Protein AF-A0A8B5WPV6-F1 (afdb_monomer_lite)

Secondary structure (DSSP, 8-state):
----------TT--GGGSGGGT-SSS--HHHHHHHHHS---SS---SSSSHHHHHHHHHHSS-HHHHS--STTPPPPTTTTS-TTT-TTTT--GGG-GGGHHHHHHHHHHHHHHHHHTT----------

Sequence (129 aa):
MRPHVLFITCDQLRADTLGCYGNTVCRTPNIDALSASGTRFTECHTAYPVCAPNRAALATGRYPSLNGVAENGIALPNDELYDLTADPECFVNLWDEPSAVDLKRNATDRLLALMAENRDPRHERVGAC

pLDDT: mean 90.05, std 12.26, range [38.22, 98.12]

Foldseek 3Di:
DDDDDDDDDDPPDDPCLDVCSPNPPRDDPVVNVVCVVDPDDPDDDQLDPADPQSVQCVQQVDHCVVQVCPHPPDDGPPVSRDPCVVPVCPVPDCCPPPVCVVVNVVVVVVVVVVCVVVVVDPDDPPDDD

Radius of gyration: 19.74 Å; chains: 1; bounding box: 43×36×38 Å

Structure (mmCIF, N/CA/C/O backbone):
data_AF-A0A8B5WPV6-F1
#
_ent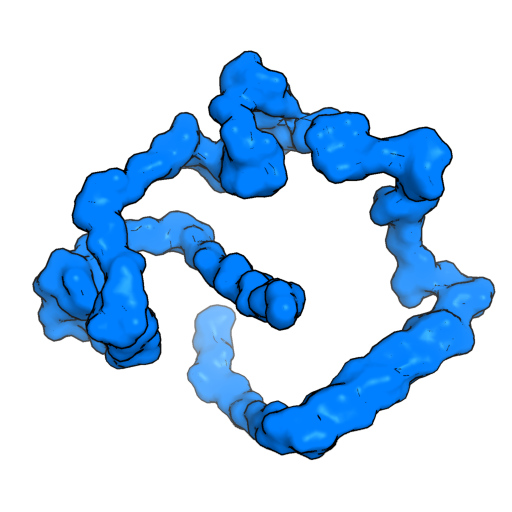ry.id   AF-A0A8B5WPV6-F1
#
loop_
_atom_site.group_PDB
_atom_site.id
_atom_site.type_symbol
_atom_site.label_atom_id
_atom_site.label_alt_id
_atom_site.label_comp_id
_atom_site.label_asym_id
_atom_site.label_entity_id
_atom_site.label_seq_id
_atom_site.pdbx_PDB_ins_code
_atom_site.Cartn_x
_atom_site.Cartn_y
_atom_site.Cartn_z
_atom_site.occupancy
_atom_site.B_iso_or_equiv
_atom_site.auth_seq_id
_atom_site.auth_comp_id
_atom_site.auth_asym_id
_atom_site.auth_atom_id
_atom_site.pdbx_PDB_model_num
ATOM 1 N N . MET A 1 1 ? 21.121 10.124 12.085 1.00 77.50 1 MET A N 1
ATOM 2 C CA . MET A 1 1 ? 20.497 8.782 12.013 1.00 77.50 1 MET A CA 1
ATOM 3 C C . MET A 1 1 ? 19.752 8.662 10.693 1.00 77.50 1 MET A C 1
ATOM 5 O O . MET A 1 1 ? 19.165 9.652 10.280 1.00 77.50 1 MET A O 1
ATOM 9 N N . ARG A 1 2 ? 19.776 7.491 10.046 1.00 90.62 2 ARG A N 1
ATOM 10 C CA . ARG A 1 2 ? 18.954 7.183 8.865 1.00 90.62 2 ARG A CA 1
ATOM 11 C C . ARG A 1 2 ? 17.879 6.177 9.297 1.00 90.62 2 ARG A C 1
ATOM 13 O O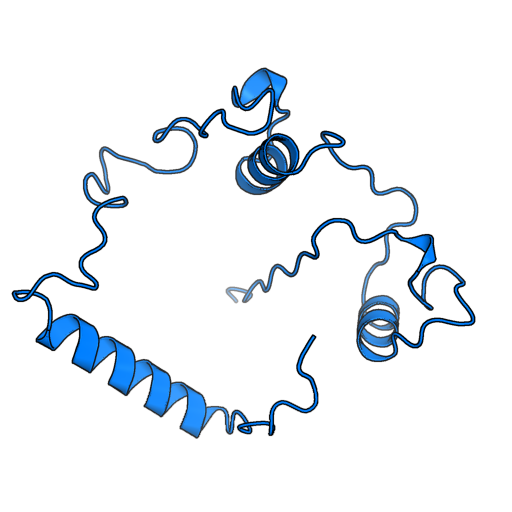 . ARG A 1 2 ? 18.263 5.060 9.635 1.00 90.62 2 ARG A O 1
ATOM 20 N N . PRO A 1 3 ? 16.593 6.560 9.376 1.00 94.81 3 PRO A N 1
ATOM 21 C CA . PRO A 1 3 ? 15.547 5.645 9.817 1.00 94.81 3 PRO A CA 1
ATOM 22 C C . PRO A 1 3 ? 15.331 4.536 8.783 1.00 94.81 3 PRO A C 1
ATOM 24 O O . PRO A 1 3 ? 15.472 4.760 7.580 1.00 94.81 3 PRO A O 1
ATOM 27 N N . HIS A 1 4 ? 14.971 3.348 9.258 1.00 93.69 4 HIS A N 1
ATOM 28 C CA . HIS A 1 4 ? 14.428 2.294 8.407 1.00 93.69 4 HIS A CA 1
ATOM 29 C C . HIS A 1 4 ? 12.919 2.502 8.277 1.00 93.69 4 HIS A C 1
ATOM 31 O O . HIS A 1 4 ? 12.246 2.763 9.273 1.00 93.69 4 HIS A O 1
ATOM 37 N N . VAL A 1 5 ? 12.396 2.399 7.056 1.00 93.69 5 VAL A N 1
ATOM 38 C CA . VAL A 1 5 ? 10.969 2.570 6.766 1.00 93.69 5 VAL A CA 1
ATOM 39 C C . VAL A 1 5 ? 10.403 1.228 6.319 1.00 93.69 5 VAL A C 1
ATOM 41 O O . VAL A 1 5 ? 10.899 0.640 5.362 1.00 93.69 5 VAL A O 1
ATOM 44 N N . LEU A 1 6 ? 9.369 0.753 7.013 1.00 94.62 6 LEU A N 1
ATOM 45 C CA . LEU A 1 6 ? 8.598 -0.429 6.636 1.00 94.62 6 LEU A CA 1
ATOM 46 C C . LEU A 1 6 ? 7.216 0.025 6.159 1.00 94.62 6 LEU A C 1
ATOM 48 O O . LEU A 1 6 ? 6.432 0.551 6.947 1.00 94.62 6 LEU A O 1
ATOM 52 N N . PHE A 1 7 ? 6.927 -0.174 4.874 1.00 95.12 7 PHE A N 1
ATOM 53 C CA . PHE A 1 7 ? 5.633 0.152 4.278 1.00 95.12 7 PHE A CA 1
ATOM 54 C C . PHE A 1 7 ? 4.792 -1.120 4.121 1.00 95.12 7 PHE A C 1
ATOM 56 O O . PHE A 1 7 ? 5.147 -2.014 3.356 1.00 95.12 7 PHE A O 1
ATOM 63 N N . ILE A 1 8 ? 3.688 -1.206 4.868 1.00 96.19 8 ILE A N 1
ATOM 64 C CA . ILE A 1 8 ? 2.762 -2.347 4.861 1.00 96.19 8 ILE A CA 1
ATOM 65 C C . ILE A 1 8 ? 1.460 -1.906 4.194 1.00 96.19 8 ILE A C 1
ATOM 67 O O . ILE A 1 8 ? 0.905 -0.865 4.537 1.00 96.19 8 ILE A O 1
ATOM 71 N N . THR A 1 9 ? 0.952 -2.715 3.266 1.00 95.69 9 THR A N 1
ATOM 72 C CA . THR A 1 9 ? -0.326 -2.481 2.586 1.00 95.69 9 THR A CA 1
ATOM 73 C C . THR A 1 9 ? -1.118 -3.783 2.470 1.00 95.69 9 THR A C 1
ATOM 75 O O . THR A 1 9 ? -0.537 -4.865 2.384 1.00 95.69 9 THR A O 1
ATOM 78 N N . CYS A 1 10 ? -2.446 -3.679 2.471 1.00 95.88 10 CYS A N 1
ATOM 79 C CA . CYS A 1 10 ? -3.375 -4.791 2.287 1.00 95.88 10 CYS A CA 1
ATOM 80 C C . CYS A 1 10 ? -4.288 -4.483 1.098 1.00 95.88 10 CYS A C 1
ATOM 82 O O . CYS A 1 10 ? -4.765 -3.355 0.968 1.00 95.88 10 CYS A O 1
ATOM 84 N N . ASP A 1 11 ? -4.550 -5.475 0.244 1.00 96.62 11 ASP A N 1
ATOM 85 C CA . ASP A 1 11 ? -5.494 -5.299 -0.861 1.00 96.62 11 ASP A CA 1
ATOM 86 C C . ASP A 1 11 ? -6.940 -5.419 -0.363 1.00 96.62 11 ASP A C 1
ATOM 88 O O . ASP A 1 11 ? -7.250 -6.288 0.451 1.00 96.62 11 ASP A O 1
ATOM 92 N N . GLN A 1 12 ? -7.809 -4.526 -0.839 1.00 95.75 12 GLN A N 1
ATOM 93 C CA . GLN A 1 12 ? -9.246 -4.476 -0.528 1.00 95.75 12 GLN A CA 1
ATOM 94 C C . GLN A 1 12 ? -9.611 -4.472 0.974 1.00 95.75 12 GLN A C 1
ATOM 96 O O . GLN A 1 12 ? -10.719 -4.863 1.349 1.00 95.75 12 GLN A O 1
ATOM 101 N N . LEU A 1 13 ? -8.718 -3.997 1.850 1.00 96.69 13 LEU A N 1
ATOM 102 C CA . LEU A 1 13 ? -9.003 -3.892 3.281 1.00 96.69 13 LEU A CA 1
ATOM 103 C C . LEU A 1 13 ? -9.993 -2.756 3.560 1.00 96.69 13 LEU A C 1
ATOM 105 O O . LEU A 1 13 ? -9.717 -1.587 3.295 1.00 96.69 13 LEU A O 1
ATOM 109 N N . ARG A 1 14 ? -11.130 -3.093 4.167 1.00 96.19 14 ARG A N 1
ATOM 110 C CA . ARG A 1 14 ? -12.070 -2.099 4.691 1.00 96.19 14 ARG A CA 1
ATOM 111 C C . ARG A 1 14 ? -11.659 -1.674 6.098 1.00 96.19 14 ARG A C 1
ATOM 113 O O . ARG A 1 14 ? -11.447 -2.528 6.957 1.00 96.19 14 ARG A O 1
ATOM 120 N N . ALA A 1 15 ? -11.617 -0.369 6.362 1.00 96.31 15 ALA A N 1
ATOM 121 C CA . ALA A 1 15 ? -11.251 0.161 7.679 1.00 96.31 15 ALA A CA 1
ATOM 122 C C . ALA A 1 15 ? -12.150 -0.378 8.808 1.00 96.31 15 ALA A C 1
ATOM 124 O O . ALA A 1 15 ? -11.654 -0.744 9.869 1.00 96.31 15 ALA A O 1
ATOM 125 N N . ASP A 1 16 ? -13.453 -0.521 8.554 1.00 96.44 16 ASP A N 1
ATOM 126 C CA . ASP A 1 16 ? -14.449 -1.001 9.523 1.00 96.44 16 ASP A CA 1
ATOM 127 C C . ASP A 1 16 ? -14.314 -2.485 9.909 1.00 96.44 16 ASP A C 1
ATOM 129 O O . ASP A 1 16 ? -15.067 -2.976 10.748 1.00 96.44 16 ASP A O 1
ATOM 133 N N . THR A 1 17 ? -13.350 -3.208 9.334 1.00 97.25 17 THR A N 1
ATOM 134 C CA . THR A 1 17 ? -13.017 -4.591 9.716 1.00 97.25 17 THR A CA 1
ATOM 135 C C . THR A 1 17 ? -11.947 -4.675 10.805 1.00 97.25 17 THR A C 1
ATOM 137 O O . THR A 1 17 ? -11.692 -5.761 11.318 1.00 97.25 17 THR A O 1
ATOM 140 N N . LEU A 1 18 ? -11.339 -3.550 11.186 1.00 97.94 18 LEU A N 1
ATOM 141 C CA . LEU A 1 18 ? -10.273 -3.490 12.184 1.00 97.94 18 LEU A CA 1
ATOM 142 C C . LEU A 1 18 ? -10.815 -3.106 13.568 1.00 97.94 18 LEU A C 1
ATOM 144 O O . LEU A 1 18 ? -11.653 -2.208 13.698 1.00 97.94 18 LEU A O 1
ATOM 148 N N . GLY A 1 19 ? -10.283 -3.738 14.616 1.00 97.75 19 GLY A N 1
ATOM 149 C CA . GLY A 1 19 ? -10.635 -3.459 16.010 1.00 97.75 19 GLY A CA 1
ATOM 150 C C . GLY A 1 19 ? -10.384 -2.003 16.404 1.00 97.75 19 GLY A C 1
ATOM 151 O O . GLY A 1 19 ? -11.252 -1.351 16.986 1.00 97.75 19 GLY A O 1
ATOM 152 N N . CYS A 1 20 ? -9.254 -1.430 15.984 1.00 97.25 20 CYS A N 1
ATOM 153 C CA . CYS A 1 20 ? -8.920 -0.021 16.213 1.00 97.25 20 CYS A CA 1
ATOM 154 C C . CYS A 1 20 ? -9.853 0.984 15.512 1.00 97.25 20 CYS A C 1
ATOM 156 O O . CYS A 1 20 ? -9.819 2.171 15.839 1.00 97.25 20 CYS A O 1
ATOM 158 N N . TYR A 1 21 ? -10.712 0.530 14.593 1.00 97.81 21 TYR A N 1
ATOM 159 C CA . TYR A 1 21 ? -11.788 1.315 13.977 1.00 97.81 21 TYR A CA 1
ATOM 160 C C . TYR A 1 21 ? -13.188 0.938 14.500 1.00 97.81 21 TYR A C 1
ATOM 162 O O . TYR A 1 21 ? -14.186 1.416 13.969 1.00 97.81 21 TYR A O 1
ATOM 170 N N . GLY A 1 22 ? -13.272 0.147 15.576 1.00 96.50 22 GLY A N 1
ATOM 171 C CA . GLY A 1 22 ? -14.515 -0.161 16.290 1.00 96.50 22 GLY A CA 1
ATOM 172 C C . GLY A 1 22 ? -15.126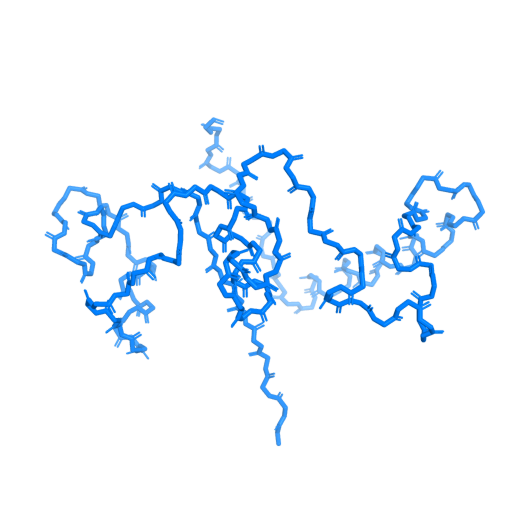 -1.528 15.977 1.00 96.50 22 GLY A C 1
ATOM 173 O O . GLY A 1 22 ? -16.213 -1.824 16.474 1.00 96.50 22 GLY A O 1
ATOM 174 N N . ASN A 1 23 ? -14.464 -2.376 15.184 1.00 97.62 23 ASN A N 1
ATOM 175 C CA . ASN A 1 23 ? -14.959 -3.726 14.926 1.00 97.62 23 ASN A CA 1
ATOM 176 C C . ASN A 1 23 ? -14.853 -4.607 16.186 1.00 97.62 23 ASN A C 1
ATOM 178 O O . ASN A 1 23 ? -13.804 -4.670 16.821 1.00 97.62 23 ASN A O 1
ATOM 182 N N . THR A 1 24 ? -15.927 -5.315 16.541 1.00 96.25 24 THR A N 1
ATOM 183 C CA . THR A 1 24 ? -15.971 -6.204 17.719 1.00 96.25 24 THR A CA 1
ATOM 184 C C . THR A 1 24 ? -15.920 -7.694 17.375 1.00 96.25 24 THR A C 1
ATOM 186 O O . THR A 1 24 ? -15.854 -8.529 18.275 1.00 96.25 24 THR A O 1
ATOM 189 N N . VAL A 1 25 ? -15.953 -8.042 16.085 1.00 96.69 25 VAL A N 1
ATOM 190 C CA . VAL A 1 25 ? -16.006 -9.423 15.581 1.00 96.69 25 VAL A CA 1
ATOM 191 C C . VAL A 1 25 ? -14.626 -9.880 15.109 1.00 96.69 25 VAL A C 1
ATOM 193 O O . VAL A 1 25 ? -14.121 -10.915 15.546 1.00 96.69 25 VAL A O 1
ATOM 196 N N . CYS A 1 26 ? -13.994 -9.105 14.230 1.00 95.50 26 CYS A N 1
ATOM 197 C CA . CYS A 1 26 ? -12.654 -9.363 13.724 1.00 95.50 26 CYS A CA 1
ATOM 198 C C . CYS A 1 26 ? -11.612 -9.022 14.790 1.00 95.50 26 CYS A C 1
ATOM 200 O O . CYS A 1 26 ? -11.556 -7.907 15.303 1.00 95.50 26 CYS A O 1
ATOM 202 N N . ARG A 1 27 ? -10.748 -9.988 15.108 1.00 96.56 27 ARG A N 1
ATOM 203 C CA . ARG A 1 27 ? -9.679 -9.815 16.096 1.00 96.56 27 ARG A CA 1
ATOM 204 C C . ARG A 1 27 ? -8.387 -9.411 15.393 1.00 96.56 27 ARG A C 1
ATOM 206 O O . ARG A 1 27 ? -7.753 -10.252 14.761 1.00 96.56 27 ARG A O 1
ATOM 213 N N . THR A 1 28 ? -7.968 -8.155 15.548 1.00 97.81 28 THR A N 1
ATOM 214 C CA . THR A 1 28 ? -6.774 -7.592 14.886 1.00 97.81 28 THR A CA 1
ATOM 215 C C . THR A 1 28 ? -5.718 -7.063 15.867 1.00 97.81 28 THR A C 1
ATOM 217 O O . THR A 1 28 ? -5.197 -5.965 15.669 1.00 97.81 28 THR A O 1
ATOM 220 N N . PRO A 1 29 ? -5.318 -7.836 16.900 1.00 97.06 29 PRO A N 1
ATOM 221 C CA . PRO A 1 29 ? -4.546 -7.313 18.031 1.00 97.06 29 PRO A CA 1
ATOM 222 C C . PRO A 1 29 ? -3.202 -6.677 17.640 1.00 97.06 29 PRO A C 1
ATOM 224 O O . PRO A 1 29 ? -2.788 -5.706 18.264 1.00 97.06 29 PRO A O 1
ATOM 227 N N . ASN A 1 30 ? -2.535 -7.174 16.592 1.00 97.94 30 ASN A N 1
ATOM 228 C CA . ASN A 1 30 ? -1.256 -6.618 16.132 1.00 97.94 30 ASN A CA 1
ATOM 229 C C . ASN A 1 30 ? -1.423 -5.257 15.434 1.00 97.94 30 ASN A C 1
ATOM 231 O O . ASN A 1 30 ? -0.609 -4.357 15.632 1.00 97.94 30 ASN A O 1
ATOM 235 N N . ILE A 1 31 ? -2.486 -5.090 14.641 1.00 97.94 31 ILE A N 1
ATOM 236 C CA . ILE A 1 31 ? -2.801 -3.815 13.976 1.00 97.94 31 ILE A CA 1
ATOM 237 C C . ILE A 1 31 ? -3.298 -2.807 15.016 1.00 97.94 31 ILE A C 1
ATOM 239 O O . ILE A 1 31 ? -2.918 -1.637 14.982 1.00 97.94 31 ILE A O 1
ATOM 243 N N . ASP A 1 32 ? -4.092 -3.270 15.982 1.00 98.06 32 ASP A N 1
ATOM 244 C CA . ASP A 1 32 ? -4.601 -2.440 17.070 1.00 98.06 32 ASP A CA 1
ATOM 245 C C . ASP A 1 32 ? -3.455 -1.927 17.955 1.00 98.06 32 ASP A C 1
ATOM 247 O O . ASP A 1 32 ? -3.409 -0.740 18.279 1.00 98.06 32 ASP A O 1
ATOM 251 N N . ALA A 1 33 ? -2.481 -2.787 18.276 1.00 98.12 33 ALA A N 1
ATOM 252 C CA . ALA A 1 33 ? -1.275 -2.401 19.003 1.00 98.12 33 ALA A CA 1
ATOM 253 C C . ALA A 1 33 ? -0.441 -1.368 18.229 1.00 98.12 33 ALA A C 1
ATOM 255 O O . ALA A 1 33 ? -0.046 -0.356 18.808 1.00 98.12 33 ALA A O 1
ATOM 256 N N . LEU A 1 34 ? -0.239 -1.570 16.918 1.00 97.69 34 LEU A N 1
ATOM 257 C CA . LEU A 1 34 ? 0.467 -0.609 16.064 1.00 97.69 34 LEU A CA 1
ATOM 258 C C . LEU A 1 34 ? -0.236 0.756 16.053 1.00 97.69 34 LEU A C 1
ATOM 260 O O . LEU A 1 34 ? 0.416 1.794 16.170 1.00 97.69 34 LEU A O 1
ATOM 264 N N . SER A 1 35 ? -1.569 0.753 15.964 1.00 97.38 35 SER A N 1
ATOM 265 C CA . SER A 1 35 ? -2.380 1.965 16.050 1.00 97.38 35 SER A CA 1
ATOM 266 C C . SER A 1 35 ? -2.261 2.658 17.409 1.00 97.38 35 SER A C 1
ATOM 268 O O . SER A 1 35 ? -2.307 3.884 17.445 1.00 97.38 35 SER A O 1
ATOM 270 N N . ALA A 1 36 ? -2.166 1.910 18.511 1.00 97.81 36 ALA A N 1
ATOM 271 C CA . ALA A 1 36 ? -2.080 2.463 19.862 1.00 97.81 36 ALA A CA 1
ATOM 272 C C . ALA A 1 36 ? -0.701 3.071 20.166 1.00 97.81 36 ALA A C 1
ATOM 274 O O . ALA A 1 36 ? -0.611 4.055 20.896 1.00 97.81 36 ALA A O 1
ATOM 275 N N . SER A 1 37 ? 0.370 2.510 19.595 1.00 98.06 37 SER A N 1
ATOM 276 C CA . SER A 1 37 ? 1.735 3.038 19.727 1.00 98.06 37 SER A CA 1
ATOM 277 C C . SER A 1 37 ? 2.097 4.111 18.693 1.00 98.06 37 SER A C 1
ATOM 279 O O . SER A 1 37 ? 3.200 4.652 18.736 1.00 98.06 37 SER A O 1
ATOM 281 N N . GLY A 1 38 ? 1.214 4.374 17.729 1.00 96.88 38 GLY A N 1
ATOM 282 C CA . GLY A 1 38 ? 1.473 5.236 16.580 1.00 96.88 38 GLY A CA 1
ATOM 283 C C . GLY A 1 38 ? 0.418 6.322 16.389 1.00 96.88 38 GLY A C 1
ATOM 284 O O . GLY A 1 38 ? -0.277 6.730 17.313 1.00 96.88 38 GLY A O 1
ATOM 285 N N . THR A 1 39 ? 0.311 6.808 15.154 1.00 97.69 39 THR A N 1
ATOM 286 C CA . THR A 1 39 ? -0.744 7.740 14.738 1.00 97.69 39 THR A CA 1
ATOM 287 C C . THR A 1 39 ? -1.721 7.016 13.822 1.00 97.69 39 THR A C 1
ATOM 289 O O . THR A 1 39 ? -1.312 6.428 12.822 1.00 97.69 39 THR A O 1
ATOM 292 N N . ARG A 1 40 ? -3.015 7.075 14.151 1.00 97.19 40 ARG A N 1
ATOM 293 C CA . ARG A 1 40 ? -4.105 6.528 13.333 1.00 97.19 40 ARG A CA 1
ATOM 294 C C . ARG A 1 40 ? -4.869 7.657 12.655 1.00 97.19 40 ARG A C 1
ATOM 296 O O . ARG A 1 40 ? -5.322 8.582 13.323 1.00 97.19 40 ARG A O 1
ATOM 303 N N . PHE A 1 41 ? -5.073 7.535 11.349 1.00 97.88 41 PHE A N 1
ATOM 304 C CA . PHE A 1 41 ? -5.876 8.472 10.567 1.00 97.88 41 PHE A CA 1
ATOM 305 C C . PHE A 1 41 ? -7.318 7.966 10.460 1.00 97.88 41 PHE A C 1
ATOM 307 O O . PHE A 1 41 ? -7.547 6.839 10.026 1.00 97.88 41 PHE A O 1
ATOM 314 N N . THR A 1 42 ? -8.297 8.782 10.849 1.00 96.88 42 THR A N 1
ATOM 315 C CA . THR A 1 42 ? -9.727 8.451 10.695 1.00 96.88 42 THR A CA 1
ATOM 316 C C . THR A 1 42 ? -10.280 8.860 9.334 1.00 96.88 42 THR A C 1
ATOM 318 O O . THR A 1 42 ? -11.259 8.282 8.887 1.00 96.88 42 THR A O 1
ATOM 321 N N . GLU A 1 43 ? -9.609 9.797 8.662 1.00 96.75 43 GLU A N 1
ATOM 322 C CA . GLU A 1 43 ? -9.962 10.320 7.341 1.00 96.75 43 GLU A CA 1
ATOM 323 C C . GLU A 1 43 ? -8.798 10.086 6.370 1.00 96.75 43 GLU A C 1
ATOM 325 O O . GLU A 1 43 ? -7.999 10.980 6.091 1.00 96.75 43 GLU A O 1
ATOM 330 N N . CYS A 1 44 ? -8.657 8.843 5.907 1.00 96.12 44 CYS A N 1
ATOM 331 C CA . CYS A 1 44 ? -7.635 8.430 4.946 1.00 96.12 44 CYS A CA 1
ATOM 332 C C . CYS A 1 44 ? -8.327 7.818 3.727 1.00 96.12 44 CYS A C 1
ATOM 334 O O . CYS A 1 44 ? -8.900 6.731 3.811 1.00 96.12 44 CYS A O 1
ATOM 336 N N . HIS A 1 45 ? -8.303 8.537 2.607 1.00 96.56 45 HIS A N 1
ATOM 337 C CA . HIS A 1 45 ? -9.040 8.173 1.400 1.00 96.56 45 HIS A CA 1
ATOM 338 C C . HIS A 1 45 ? -8.090 7.657 0.323 1.00 96.56 45 HIS A C 1
ATOM 340 O O . HIS A 1 45 ? -6.986 8.172 0.150 1.00 96.56 45 HIS A O 1
ATOM 346 N N . THR A 1 46 ? -8.534 6.638 -0.411 1.00 96.38 46 THR A N 1
ATOM 347 C CA . THR A 1 46 ? -7.816 6.148 -1.591 1.00 96.38 46 THR A CA 1
ATOM 348 C C . THR A 1 46 ? -7.786 7.227 -2.675 1.00 96.38 46 THR A C 1
ATOM 350 O O . THR A 1 46 ? -8.776 7.932 -2.872 1.00 96.38 46 THR A O 1
ATOM 353 N N . ALA A 1 47 ? -6.682 7.338 -3.416 1.00 96.44 47 ALA A N 1
ATOM 354 C CA . ALA A 1 47 ? -6.613 8.259 -4.552 1.00 96.44 47 ALA A CA 1
ATOM 355 C C . ALA A 1 47 ? -7.512 7.792 -5.711 1.00 96.44 47 ALA A C 1
ATOM 357 O O . ALA A 1 47 ? -7.943 8.600 -6.533 1.00 96.44 47 ALA A O 1
ATOM 358 N N . TYR A 1 48 ? -7.780 6.483 -5.780 1.00 96.44 48 TYR A N 1
ATOM 359 C CA . TYR A 1 48 ? -8.626 5.863 -6.796 1.00 96.44 48 TYR A CA 1
ATOM 360 C C . TYR A 1 48 ? -9.225 4.542 -6.279 1.00 96.44 48 TYR A C 1
ATOM 362 O O . TYR A 1 48 ? -8.518 3.772 -5.628 1.00 96.44 48 TYR A O 1
ATOM 370 N N . PRO A 1 49 ? -10.502 4.214 -6.538 1.00 95.44 49 PRO A N 1
ATOM 371 C CA . PRO A 1 49 ? -11.150 3.023 -5.973 1.00 95.44 49 PRO A CA 1
ATOM 372 C C . PRO A 1 49 ? -10.855 1.722 -6.752 1.00 95.44 49 PRO A C 1
ATOM 374 O O . PRO A 1 49 ? -11.705 0.838 -6.822 1.00 95.44 49 PRO A O 1
ATOM 377 N N . VAL A 1 50 ? -9.669 1.595 -7.363 1.00 95.81 50 VAL A N 1
ATOM 378 C CA . VAL A 1 50 ? -9.246 0.434 -8.175 1.00 95.81 50 VAL A CA 1
ATOM 379 C C . VAL A 1 50 ? -7.759 0.146 -7.941 1.00 95.81 50 VAL A C 1
ATOM 381 O O . VAL A 1 50 ? -6.971 1.056 -7.679 1.00 95.81 50 VAL A O 1
ATOM 384 N N . CYS A 1 51 ? -7.381 -1.130 -8.032 1.00 96.19 51 CYS A N 1
ATOM 385 C CA . CYS A 1 51 ? -6.092 -1.673 -7.606 1.00 96.19 51 CYS A CA 1
ATOM 386 C C . CYS A 1 51 ? -4.876 -1.018 -8.286 1.00 96.19 51 CYS A C 1
ATOM 388 O O . CYS A 1 51 ? -4.072 -0.395 -7.592 1.00 96.19 51 CYS A O 1
ATOM 390 N N . ALA A 1 52 ? -4.708 -1.149 -9.608 1.00 96.25 52 ALA A N 1
ATOM 391 C CA . ALA A 1 52 ? -3.514 -0.643 -10.297 1.00 96.25 52 ALA A CA 1
ATOM 392 C C . ALA A 1 52 ? -3.387 0.894 -10.240 1.00 96.25 52 ALA A C 1
ATOM 394 O O . ALA A 1 52 ? -2.318 1.362 -9.839 1.00 96.25 52 ALA A O 1
ATOM 395 N N . PRO A 1 53 ? -4.448 1.689 -10.499 1.00 96.69 53 PRO A N 1
ATOM 396 C CA . PRO A 1 53 ? -4.380 3.149 -10.381 1.00 96.69 53 PRO A CA 1
ATOM 397 C C . PRO A 1 53 ? -3.998 3.630 -8.979 1.00 96.69 53 PRO A C 1
ATOM 399 O O . PRO A 1 53 ? -3.173 4.531 -8.827 1.00 96.69 53 PRO A O 1
ATOM 402 N N . ASN A 1 54 ? -4.551 3.014 -7.927 1.00 97.12 54 ASN A N 1
ATOM 403 C CA . ASN A 1 54 ? -4.217 3.411 -6.562 1.00 97.12 54 ASN A CA 1
ATOM 404 C C . ASN A 1 54 ? -2.789 3.015 -6.172 1.00 97.12 54 ASN A C 1
ATOM 406 O O . ASN A 1 54 ? -2.092 3.787 -5.520 1.00 97.12 54 ASN A O 1
ATOM 410 N N . ARG A 1 55 ? -2.322 1.830 -6.586 1.00 96.44 55 ARG A N 1
ATOM 411 C CA . ARG A 1 55 ? -0.933 1.401 -6.349 1.00 96.44 55 ARG A CA 1
ATOM 412 C C . ARG A 1 55 ? 0.063 2.317 -7.060 1.00 96.44 55 ARG A C 1
ATOM 414 O O . ARG A 1 55 ? 1.064 2.689 -6.455 1.00 96.44 55 ARG A O 1
ATOM 421 N N . ALA A 1 56 ? -0.243 2.735 -8.288 1.00 96.25 56 ALA A N 1
ATOM 422 C CA . ALA A 1 56 ? 0.533 3.741 -9.005 1.00 96.25 56 ALA A CA 1
ATOM 423 C C . ALA A 1 56 ? 0.568 5.074 -8.244 1.00 96.25 56 ALA A C 1
ATOM 425 O O . ALA A 1 56 ? 1.637 5.661 -8.075 1.00 96.25 56 ALA A O 1
ATOM 426 N N . ALA A 1 57 ? -0.572 5.526 -7.715 1.00 96.44 57 ALA A N 1
ATOM 427 C CA . ALA A 1 57 ? -0.629 6.750 -6.921 1.00 96.44 57 ALA A CA 1
ATOM 428 C C . ALA A 1 57 ? 0.182 6.663 -5.618 1.00 96.44 57 ALA A C 1
ATOM 430 O O . ALA A 1 57 ? 0.893 7.606 -5.278 1.00 96.44 57 ALA A O 1
ATOM 431 N N . LEU A 1 58 ? 0.141 5.521 -4.924 1.00 95.88 58 LEU A N 1
ATOM 432 C CA . LEU A 1 58 ? 0.954 5.273 -3.729 1.00 95.88 58 LEU A CA 1
ATOM 433 C C . LEU A 1 58 ? 2.458 5.283 -4.033 1.00 95.88 58 LEU A C 1
ATOM 435 O O . LEU A 1 58 ? 3.225 5.829 -3.247 1.00 95.88 58 LEU A O 1
ATOM 439 N N . ALA A 1 59 ? 2.878 4.690 -5.153 1.00 94.50 59 ALA A N 1
ATOM 440 C CA . ALA A 1 59 ? 4.291 4.607 -5.522 1.00 94.50 59 ALA A CA 1
ATOM 441 C C . ALA A 1 59 ? 4.865 5.957 -5.982 1.00 94.50 59 ALA A C 1
ATOM 443 O O . ALA A 1 59 ? 5.999 6.290 -5.654 1.00 94.50 59 ALA A O 1
ATOM 444 N N . THR A 1 60 ? 4.077 6.733 -6.729 1.00 95.19 60 THR A N 1
ATOM 445 C CA . THR A 1 60 ? 4.516 7.991 -7.365 1.00 95.19 60 THR A CA 1
ATOM 446 C C . THR A 1 60 ? 4.227 9.237 -6.528 1.00 95.19 60 THR A C 1
ATOM 448 O O . THR A 1 60 ? 4.790 10.299 -6.780 1.00 95.19 60 THR A O 1
ATOM 451 N N . GLY A 1 61 ? 3.308 9.150 -5.561 1.00 95.06 61 GLY A N 1
ATOM 452 C CA . GLY A 1 61 ? 2.776 10.316 -4.852 1.00 95.06 61 GLY A CA 1
ATOM 453 C C . GLY A 1 61 ? 1.918 11.237 -5.732 1.00 95.06 61 GLY A C 1
ATOM 454 O O . GLY A 1 61 ? 1.662 12.380 -5.354 1.00 95.06 61 GLY A O 1
ATOM 455 N N . ARG A 1 62 ? 1.485 10.772 -6.911 1.00 95.25 62 ARG A N 1
ATOM 456 C CA . ARG A 1 62 ? 0.737 11.550 -7.911 1.00 95.25 62 ARG A CA 1
ATOM 457 C C . ARG A 1 62 ? -0.614 10.903 -8.186 1.00 95.25 62 ARG A C 1
ATOM 459 O O . ARG A 1 62 ? -0.740 9.684 -8.191 1.00 95.25 62 ARG A O 1
ATOM 466 N N . TYR A 1 63 ? -1.638 11.713 -8.449 1.00 96.38 63 TYR A N 1
ATOM 467 C CA . TYR A 1 63 ? -2.943 11.181 -8.847 1.00 96.38 63 TYR A CA 1
ATOM 468 C C . TYR A 1 63 ? -2.850 10.398 -10.167 1.00 96.38 63 TYR A C 1
ATOM 470 O O . TYR A 1 63 ? -2.022 10.742 -11.014 1.00 96.38 63 TYR A O 1
ATOM 478 N N . PRO A 1 64 ? -3.743 9.419 -10.405 1.00 94.88 64 PRO A N 1
ATOM 479 C CA . PRO A 1 64 ? -3.812 8.694 -11.676 1.00 94.88 64 PRO A CA 1
ATOM 480 C C . PRO A 1 64 ? -3.897 9.582 -12.922 1.00 94.88 64 PRO A C 1
ATOM 482 O O . PRO A 1 64 ? -3.332 9.263 -13.963 1.00 94.88 64 PRO A O 1
ATOM 485 N N . SER A 1 65 ? -4.541 10.747 -12.803 1.00 94.31 65 SER A N 1
ATOM 486 C CA . SER A 1 65 ? -4.615 11.754 -13.869 1.00 94.31 65 SER A CA 1
ATOM 487 C C . SER A 1 65 ? -3.260 12.358 -14.257 1.00 94.31 65 SER A C 1
ATOM 489 O O . SER A 1 65 ? -3.149 12.948 -15.327 1.00 94.31 65 SER A O 1
ATOM 491 N N . LEU A 1 66 ? -2.246 12.235 -13.397 1.00 94.69 66 LEU A N 1
ATOM 492 C CA . LEU A 1 66 ? -0.903 12.783 -13.584 1.00 94.69 66 LEU A CA 1
ATOM 493 C C . LEU A 1 66 ? 0.171 11.719 -13.831 1.00 94.69 66 LEU A C 1
ATOM 495 O O . LEU A 1 66 ? 1.230 12.087 -14.334 1.00 94.69 66 LEU A O 1
ATOM 499 N N . ASN A 1 67 ? -0.068 10.461 -13.443 1.00 93.88 67 ASN A N 1
ATOM 500 C CA . ASN A 1 67 ? 0.863 9.341 -13.653 1.00 93.88 67 ASN A CA 1
ATOM 501 C C . ASN A 1 67 ? 0.438 8.394 -14.798 1.00 93.88 67 ASN A C 1
ATOM 503 O O . ASN A 1 67 ? 1.186 7.494 -15.166 1.00 93.88 67 ASN A O 1
ATOM 507 N N . GLY A 1 68 ? -0.759 8.585 -15.367 1.00 93.25 68 GLY A N 1
ATOM 508 C CA . GLY A 1 68 ? -1.225 7.893 -16.573 1.00 93.25 68 GLY A CA 1
ATOM 509 C C . GLY A 1 68 ? -1.910 6.540 -16.351 1.00 93.25 68 GLY A C 1
ATOM 510 O O . GLY A 1 68 ? -2.488 6.004 -17.296 1.00 93.25 68 GLY A O 1
ATOM 511 N N . VAL A 1 69 ? -1.923 5.991 -15.132 1.00 96.44 69 VAL A N 1
ATOM 512 C CA . VAL A 1 69 ? -2.548 4.685 -14.846 1.00 96.44 69 VAL A CA 1
ATOM 513 C C . VAL A 1 69 ? -4.034 4.861 -14.539 1.00 96.44 69 VAL A C 1
ATOM 515 O O . VAL A 1 69 ? -4.442 4.908 -13.382 1.00 96.44 69 VAL A O 1
ATOM 518 N N . ALA A 1 70 ? -4.861 4.985 -15.577 1.00 94.19 70 ALA A N 1
ATOM 519 C CA . ALA A 1 70 ? -6.287 5.293 -15.422 1.00 94.19 70 ALA A CA 1
ATOM 520 C C . ALA A 1 70 ? -7.163 4.094 -15.005 1.00 94.19 70 ALA A C 1
ATOM 522 O O . ALA A 1 70 ? -8.213 4.293 -14.397 1.00 94.19 70 ALA A O 1
ATOM 523 N N . GLU A 1 71 ? -6.747 2.863 -15.307 1.00 95.62 71 GLU A N 1
ATOM 524 C CA . GLU A 1 71 ? -7.491 1.634 -15.005 1.00 95.62 71 GLU A CA 1
ATOM 525 C C . GLU A 1 71 ? -6.557 0.424 -14.842 1.00 95.62 71 GLU A C 1
ATOM 527 O O . GLU A 1 71 ? -5.344 0.507 -15.047 1.00 95.62 71 GLU A O 1
ATOM 532 N N . ASN A 1 72 ? -7.123 -0.722 -14.459 1.00 94.94 72 ASN A N 1
ATOM 533 C CA . ASN A 1 72 ? -6.379 -1.978 -14.429 1.00 94.94 72 ASN A CA 1
ATOM 534 C C . ASN A 1 72 ? -5.988 -2.413 -15.847 1.00 94.94 72 ASN A C 1
ATOM 536 O O . ASN A 1 72 ? -6.811 -2.392 -16.753 1.00 94.94 72 ASN A O 1
ATOM 540 N N . GLY A 1 73 ? -4.747 -2.875 -16.009 1.00 93.50 73 GLY A N 1
ATOM 541 C CA . GLY A 1 73 ? -4.200 -3.298 -17.303 1.00 93.50 73 GLY A CA 1
ATOM 542 C C . GLY A 1 73 ? -3.377 -2.219 -18.008 1.00 93.50 73 GLY A C 1
ATOM 543 O O . GLY A 1 73 ? -2.608 -2.547 -18.907 1.00 93.50 73 GLY A O 1
ATOM 544 N N . ILE A 1 74 ? -3.455 -0.964 -17.558 1.00 93.12 74 ILE A N 1
ATOM 545 C CA . ILE A 1 74 ? -2.524 0.087 -17.974 1.00 93.12 74 ILE A CA 1
ATOM 546 C C . ILE A 1 74 ? -1.281 0.004 -17.087 1.00 93.12 74 ILE A C 1
ATOM 548 O O . ILE A 1 74 ? -1.370 0.092 -15.863 1.00 93.12 74 ILE A O 1
ATOM 552 N N . ALA A 1 75 ? -0.119 -0.198 -17.703 1.00 90.69 75 ALA A N 1
ATOM 553 C CA . ALA A 1 75 ? 1.151 -0.192 -16.991 1.00 90.69 75 ALA A CA 1
ATOM 554 C C . ALA A 1 75 ? 1.561 1.243 -16.632 1.00 90.69 75 ALA A C 1
ATOM 556 O O . ALA A 1 75 ? 1.307 2.180 -17.389 1.00 90.69 75 ALA A O 1
ATOM 557 N N . LEU A 1 76 ? 2.225 1.400 -15.486 1.00 91.88 76 LEU A N 1
ATOM 558 C CA . LEU A 1 76 ? 2.905 2.647 -15.153 1.00 91.88 76 LEU A CA 1
ATOM 559 C C . LEU A 1 76 ? 4.030 2.895 -16.175 1.00 91.88 76 LEU A C 1
ATOM 561 O O . LEU A 1 76 ? 4.746 1.939 -16.486 1.00 91.88 76 LEU A O 1
ATOM 565 N N . PRO A 1 77 ? 4.215 4.126 -16.686 1.00 88.94 77 PRO A N 1
ATOM 566 C CA . PRO A 1 77 ? 5.362 4.448 -17.527 1.00 88.94 77 PRO A CA 1
ATOM 567 C C . PRO A 1 77 ? 6.683 4.121 -16.819 1.00 88.94 77 PRO A C 1
ATOM 569 O O . PRO A 1 77 ? 6.855 4.407 -15.633 1.00 88.94 77 PRO A O 1
ATOM 572 N N . ASN A 1 78 ? 7.613 3.500 -17.545 1.00 84.38 78 ASN A N 1
ATOM 573 C CA . ASN A 1 78 ? 8.868 2.991 -16.981 1.00 84.38 78 ASN A CA 1
ATOM 574 C C . ASN A 1 78 ? 9.774 4.097 -16.411 1.00 84.38 78 ASN A C 1
ATOM 576 O O . ASN A 1 78 ? 10.563 3.840 -15.505 1.00 84.38 78 ASN A O 1
ATOM 580 N N . ASP A 1 79 ? 9.654 5.313 -16.933 1.00 83.88 79 ASP A N 1
ATOM 581 C CA . ASP A 1 79 ? 10.415 6.504 -16.559 1.00 83.88 79 ASP A CA 1
ATOM 582 C C . ASP A 1 79 ? 9.786 7.308 -15.406 1.00 83.88 79 ASP A C 1
ATOM 584 O O . ASP A 1 79 ? 10.394 8.261 -14.925 1.00 83.88 79 ASP A O 1
ATOM 588 N N . GLU A 1 80 ? 8.601 6.925 -14.915 1.00 86.56 80 GLU A N 1
ATOM 589 C CA . GLU A 1 80 ? 7.915 7.654 -13.837 1.00 86.56 80 GLU A CA 1
ATOM 590 C C . GLU A 1 80 ? 8.592 7.456 -12.465 1.00 86.56 80 GLU A C 1
ATOM 592 O O . GLU A 1 80 ? 8.582 8.360 -11.629 1.00 86.56 80 GLU A O 1
ATOM 597 N N . LEU A 1 81 ? 9.172 6.274 -12.209 1.00 85.00 81 LEU A N 1
ATOM 598 C CA . LEU A 1 81 ? 9.806 5.933 -10.921 1.00 85.00 81 LEU A CA 1
ATOM 599 C C . LEU A 1 81 ? 11.315 5.706 -11.002 1.00 85.00 81 LEU A C 1
ATOM 601 O O . LEU A 1 81 ? 12.003 5.856 -9.991 1.00 85.00 81 LEU A O 1
ATOM 605 N N . TYR A 1 82 ? 11.823 5.304 -12.164 1.00 84.38 82 TYR A N 1
ATOM 606 C CA . TYR A 1 82 ? 13.202 4.862 -12.317 1.00 84.38 82 TYR A CA 1
ATOM 607 C C . TYR A 1 82 ? 13.973 5.824 -13.208 1.00 84.38 82 TYR A C 1
ATOM 609 O O . TYR A 1 82 ? 13.505 6.227 -14.272 1.00 84.38 82 TYR A O 1
ATOM 617 N N . ASP A 1 83 ? 15.193 6.150 -12.792 1.00 85.44 83 ASP A N 1
ATOM 618 C CA . ASP A 1 83 ? 16.140 6.839 -13.657 1.00 85.44 83 ASP A CA 1
ATOM 619 C C . ASP A 1 83 ? 16.771 5.820 -14.610 1.00 85.44 83 ASP A C 1
ATOM 621 O O . ASP A 1 83 ? 17.790 5.204 -14.307 1.00 85.44 83 ASP A O 1
ATOM 625 N N . LEU A 1 84 ? 16.153 5.650 -15.777 1.00 85.69 84 LEU A N 1
ATOM 626 C CA . LEU A 1 84 ? 16.624 4.723 -16.812 1.00 85.69 84 LEU A CA 1
ATOM 627 C C . LEU A 1 84 ? 17.945 5.162 -17.453 1.00 85.69 84 LEU A C 1
ATOM 629 O O . LEU A 1 84 ? 18.552 4.393 -18.192 1.00 85.69 84 LEU A O 1
ATOM 633 N N . THR A 1 85 ? 18.397 6.393 -17.197 1.00 86.56 85 THR A N 1
ATOM 634 C CA . THR A 1 85 ? 19.721 6.846 -17.636 1.00 86.56 85 THR A CA 1
ATOM 635 C C . THR A 1 85 ? 20.789 6.355 -16.666 1.00 86.56 85 THR A C 1
ATOM 637 O O . THR A 1 85 ? 21.850 5.905 -17.095 1.00 86.56 85 THR A O 1
ATOM 640 N N . ALA A 1 86 ? 20.513 6.435 -15.363 1.00 88.44 86 ALA A N 1
ATOM 641 C CA . ALA A 1 86 ? 21.418 5.962 -14.321 1.00 88.44 86 ALA A CA 1
ATOM 642 C C . ALA A 1 86 ? 21.408 4.431 -14.166 1.00 88.44 86 ALA A C 1
ATOM 644 O O . ALA A 1 86 ? 22.447 3.851 -13.856 1.00 88.44 86 ALA A O 1
ATOM 645 N N . ASP A 1 87 ? 20.258 3.791 -14.386 1.00 87.25 87 ASP A N 1
ATOM 646 C CA . ASP A 1 87 ? 20.064 2.343 -14.282 1.00 87.25 87 ASP A CA 1
ATOM 647 C C . ASP A 1 87 ? 19.188 1.820 -15.440 1.00 87.25 87 ASP A C 1
ATOM 649 O O . ASP A 1 87 ? 17.990 1.568 -15.272 1.00 87.25 87 ASP A O 1
ATOM 653 N N . PRO A 1 88 ? 19.763 1.677 -16.647 1.00 87.94 88 PRO A N 1
ATOM 654 C CA . PRO A 1 88 ? 19.022 1.235 -17.829 1.00 87.94 88 PRO A CA 1
ATOM 655 C C . PRO A 1 88 ? 18.542 -0.220 -17.742 1.00 87.94 88 PRO A C 1
ATOM 657 O O . PRO A 1 88 ? 17.662 -0.621 -18.503 1.00 87.94 88 PRO A O 1
ATOM 660 N N . GLU A 1 89 ? 19.106 -1.017 -16.832 1.00 86.50 89 GLU A N 1
ATOM 661 C CA . GLU A 1 89 ? 18.826 -2.448 -16.698 1.00 86.50 89 GLU A CA 1
ATOM 662 C C . GLU A 1 89 ? 17.910 -2.761 -15.505 1.00 86.50 89 GLU A C 1
ATOM 664 O O . GLU A 1 89 ? 17.710 -3.929 -15.180 1.00 86.50 89 GLU A O 1
ATOM 669 N N . CYS A 1 90 ? 17.285 -1.754 -14.880 1.00 85.19 90 CYS A N 1
ATOM 670 C CA . CYS A 1 90 ? 16.456 -1.934 -13.681 1.00 85.19 90 CYS A CA 1
ATOM 671 C C . CYS A 1 90 ? 15.275 -2.911 -13.865 1.00 85.19 90 CYS A C 1
ATOM 673 O O . CYS A 1 90 ? 14.798 -3.512 -12.900 1.00 85.19 90 CYS A O 1
ATOM 675 N N . PHE A 1 91 ? 14.821 -3.108 -15.107 1.00 82.38 91 PHE A N 1
ATOM 676 C CA . PHE A 1 91 ? 13.766 -4.061 -15.467 1.00 82.38 91 PHE A CA 1
ATOM 677 C C . PHE A 1 91 ? 14.286 -5.428 -15.934 1.00 82.38 91 PHE A C 1
ATOM 679 O O . PHE A 1 91 ? 13.489 -6.320 -16.231 1.00 82.38 91 PHE A O 1
ATOM 686 N N . VAL A 1 92 ? 15.604 -5.621 -16.005 1.00 86.81 92 VAL A N 1
ATOM 687 C CA . VAL A 1 92 ? 16.220 -6.891 -16.390 1.00 86.81 92 VAL A CA 1
ATOM 688 C C . VAL A 1 92 ? 16.330 -7.778 -15.154 1.00 86.81 92 VAL A C 1
ATOM 690 O O . VAL A 1 92 ? 17.205 -7.621 -14.304 1.00 86.81 92 VAL A O 1
ATOM 693 N N . ASN A 1 93 ? 15.422 -8.745 -15.043 1.00 85.69 93 ASN A N 1
ATOM 694 C CA . ASN A 1 93 ? 15.462 -9.709 -13.953 1.00 85.69 93 ASN A CA 1
ATOM 695 C C . ASN A 1 93 ? 16.453 -10.845 -14.258 1.00 85.69 93 ASN A C 1
ATOM 697 O O . ASN A 1 93 ? 16.134 -11.770 -15.000 1.00 85.69 93 ASN A O 1
ATOM 701 N N . LEU A 1 94 ? 17.626 -10.812 -13.622 1.00 89.56 94 LEU A N 1
ATOM 702 C CA . LEU A 1 94 ? 18.681 -11.824 -13.781 1.00 89.56 94 LEU A CA 1
ATOM 703 C C . LEU A 1 94 ? 18.420 -13.143 -13.024 1.00 89.56 94 LEU A C 1
ATOM 705 O O . LEU A 1 94 ? 19.294 -14.005 -12.974 1.00 89.56 94 LEU A O 1
ATOM 709 N N . TRP A 1 95 ? 17.261 -13.319 -12.380 1.00 87.44 95 TRP A N 1
ATOM 710 C CA . TRP A 1 95 ? 17.011 -14.449 -11.471 1.00 87.44 95 TRP A CA 1
ATOM 711 C C . TRP A 1 95 ? 17.170 -15.840 -12.105 1.00 87.44 95 TRP A C 1
ATOM 713 O O . TRP A 1 95 ? 17.602 -16.781 -11.419 1.00 87.44 95 TRP A O 1
ATOM 723 N N . ASP A 1 96 ? 16.813 -15.954 -13.385 1.00 88.44 96 ASP A N 1
ATOM 724 C CA . ASP A 1 96 ? 16.856 -17.193 -14.168 1.00 88.44 96 ASP A CA 1
ATOM 725 C C . ASP A 1 96 ? 18.022 -17.223 -15.169 1.00 88.44 96 ASP A C 1
ATOM 727 O O . ASP A 1 96 ? 18.213 -18.223 -15.861 1.00 88.44 96 ASP A O 1
ATOM 731 N N . GLU A 1 97 ? 18.837 -16.163 -15.219 1.00 91.75 97 GLU A N 1
ATOM 732 C CA . GLU A 1 97 ? 19.989 -16.084 -16.113 1.00 91.75 97 GLU A CA 1
ATOM 733 C C . GLU A 1 97 ? 21.089 -17.057 -15.660 1.00 91.75 97 GLU A C 1
ATOM 735 O O . GLU A 1 97 ? 21.617 -16.923 -14.547 1.00 91.75 97 GLU A O 1
ATOM 740 N N . PRO A 1 98 ? 21.505 -18.026 -16.503 1.00 94.12 98 PRO A N 1
ATOM 741 C CA . PRO A 1 98 ? 22.531 -18.999 -16.124 1.00 94.12 98 PRO A CA 1
ATOM 742 C C . PRO A 1 98 ? 23.869 -18.351 -15.751 1.00 94.12 98 PRO A C 1
ATOM 744 O O . PRO A 1 98 ? 24.605 -18.869 -14.913 1.00 94.12 98 PRO A O 1
ATOM 747 N N . SER A 1 99 ? 24.180 -17.199 -16.348 1.00 94.25 99 SER A N 1
ATOM 748 C CA . SER A 1 99 ? 25.382 -16.415 -16.052 1.00 94.25 99 SER A CA 1
ATOM 749 C C . SER A 1 99 ? 25.352 -15.758 -14.665 1.00 94.25 99 SER A C 1
ATOM 751 O O . SER A 1 99 ? 26.406 -15.415 -14.134 1.00 94.25 99 SER A O 1
ATOM 753 N N . ALA A 1 100 ? 24.176 -15.617 -14.045 1.00 92.75 100 ALA A N 1
ATOM 754 C CA . ALA A 1 100 ? 23.980 -14.932 -12.768 1.00 92.7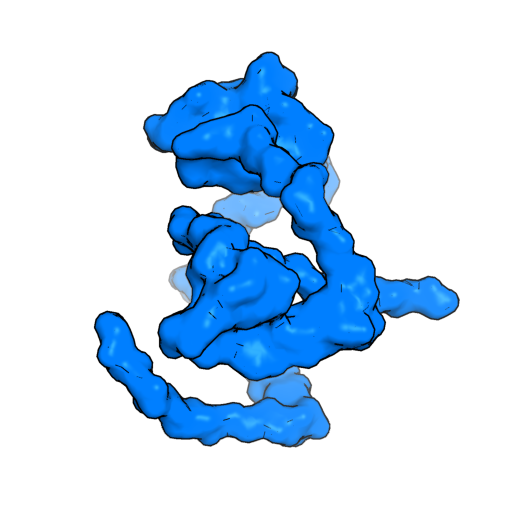5 100 ALA A CA 1
ATOM 755 C C . ALA A 1 100 ? 23.889 -15.881 -11.553 1.00 92.75 100 ALA A C 1
ATOM 757 O O . ALA A 1 100 ? 23.612 -15.437 -10.434 1.00 92.75 100 ALA A O 1
ATOM 758 N N . VAL A 1 101 ? 24.148 -17.185 -11.731 1.00 94.62 101 VAL A N 1
ATOM 759 C CA . VAL A 1 101 ? 24.020 -18.211 -10.673 1.00 94.62 101 VAL A CA 1
ATOM 760 C C . VAL A 1 101 ? 24.834 -17.874 -9.418 1.00 94.62 101 VAL A C 1
ATOM 762 O O . VAL A 1 101 ? 24.326 -18.007 -8.302 1.00 94.62 101 VAL A O 1
ATOM 765 N N . ASP A 1 102 ? 26.071 -17.399 -9.575 1.00 95.19 102 ASP A N 1
ATOM 766 C CA . ASP A 1 102 ? 26.920 -17.051 -8.430 1.00 95.19 102 ASP A CA 1
ATOM 767 C C . ASP A 1 102 ? 26.401 -15.818 -7.674 1.00 95.19 102 ASP A C 1
ATOM 769 O O . ASP A 1 102 ? 26.416 -15.801 -6.442 1.00 95.19 102 ASP A O 1
ATOM 773 N N . LEU A 1 103 ? 25.876 -14.811 -8.385 1.00 91.94 103 LEU A N 1
ATOM 774 C CA . LEU A 1 103 ? 25.264 -13.626 -7.774 1.00 91.94 103 LEU A CA 1
ATOM 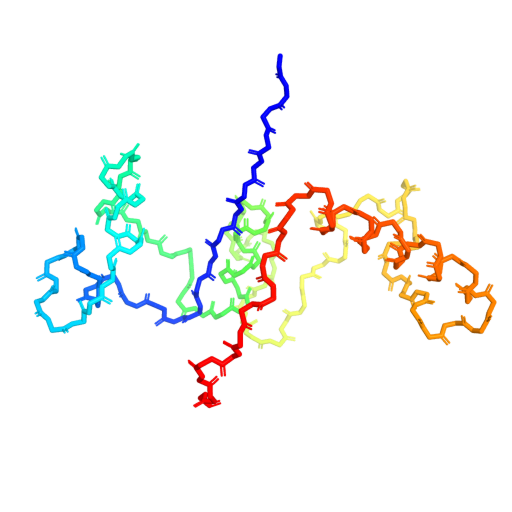775 C C . LEU A 1 103 ? 24.045 -14.017 -6.929 1.00 91.94 103 LEU A C 1
ATOM 777 O O . LEU A 1 103 ? 23.923 -13.602 -5.774 1.00 91.94 103 LEU A O 1
ATOM 781 N N . LYS A 1 104 ? 23.179 -14.871 -7.483 1.00 91.62 104 LYS A N 1
ATOM 782 C CA . LYS A 1 104 ? 22.001 -15.411 -6.796 1.00 91.62 104 LYS A CA 1
ATOM 783 C C . LYS A 1 104 ? 22.376 -16.203 -5.546 1.00 91.62 104 LYS A C 1
ATOM 785 O O . LYS A 1 104 ? 21.760 -16.002 -4.496 1.00 91.62 104 LYS A O 1
ATOM 790 N N . ARG A 1 105 ? 23.390 -17.073 -5.633 1.00 93.75 105 ARG A N 1
ATOM 791 C CA . ARG A 1 105 ? 23.890 -17.838 -4.480 1.00 93.75 105 ARG A CA 1
ATOM 792 C C . ARG A 1 105 ? 24.375 -16.897 -3.380 1.00 93.75 105 ARG A C 1
ATOM 794 O O . ARG A 1 105 ? 23.885 -16.979 -2.260 1.00 93.75 105 ARG A O 1
ATOM 801 N N . ASN A 1 106 ? 25.226 -15.931 -3.723 1.00 95.25 106 ASN A N 1
ATOM 802 C CA . ASN A 1 106 ? 25.778 -14.976 -2.761 1.00 95.25 106 ASN A CA 1
ATOM 803 C C . ASN A 1 106 ? 24.688 -14.133 -2.072 1.00 95.25 106 ASN A C 1
ATOM 805 O O . ASN A 1 106 ? 24.741 -13.913 -0.861 1.00 95.25 106 ASN A O 1
ATOM 809 N N . ALA A 1 107 ? 23.684 -13.666 -2.823 1.00 92.31 107 ALA A N 1
ATOM 810 C CA . ALA A 1 107 ? 22.556 -12.924 -2.261 1.00 92.31 107 ALA A CA 1
ATOM 811 C C . ALA A 1 107 ? 21.716 -13.790 -1.305 1.00 92.31 107 ALA A C 1
ATOM 813 O O . ALA A 1 107 ? 21.318 -13.326 -0.235 1.00 92.31 107 ALA A O 1
ATOM 814 N N . THR A 1 108 ? 21.492 -15.057 -1.666 1.00 92.62 108 THR A N 1
ATOM 815 C CA . THR A 1 108 ? 20.753 -16.024 -0.842 1.00 92.62 108 THR A CA 1
ATOM 816 C C . THR A 1 108 ? 21.500 -16.342 0.451 1.00 92.62 108 THR A C 1
ATOM 818 O O . THR A 1 108 ? 20.903 -16.297 1.525 1.00 92.62 10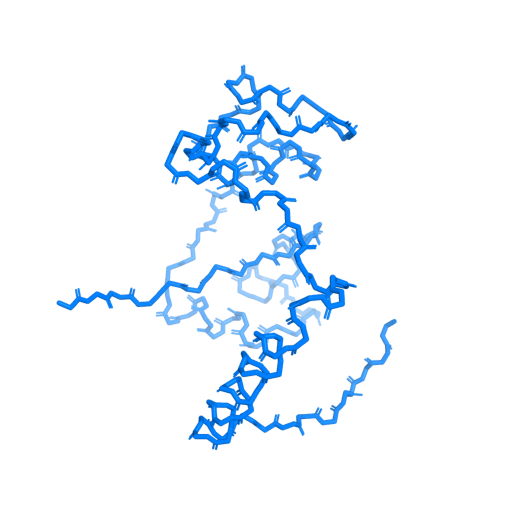8 THR A O 1
ATOM 821 N N . ASP A 1 109 ? 22.808 -16.588 0.375 1.00 95.38 109 ASP A N 1
ATOM 822 C CA . ASP A 1 109 ? 23.646 -16.862 1.546 1.00 95.38 109 ASP A CA 1
ATOM 823 C C . ASP A 1 109 ? 23.636 -15.680 2.521 1.00 95.38 109 ASP A C 1
ATOM 825 O O . ASP A 1 109 ? 23.486 -15.854 3.732 1.00 95.38 109 ASP A O 1
ATOM 829 N N . ARG A 1 110 ? 23.700 -14.453 1.990 1.00 94.75 110 ARG A N 1
ATOM 830 C CA . ARG A 1 110 ? 23.595 -13.231 2.793 1.00 94.75 110 ARG A CA 1
ATOM 831 C C . ARG A 1 110 ? 22.229 -13.090 3.462 1.00 94.75 110 ARG A C 1
ATOM 833 O O . ARG A 1 110 ? 22.169 -12.695 4.624 1.00 94.75 110 ARG A O 1
ATOM 840 N N . LEU A 1 111 ? 21.142 -13.410 2.756 1.00 90.25 111 LEU A N 1
ATOM 841 C CA . LEU A 1 111 ? 19.798 -13.403 3.334 1.00 90.25 111 LEU A CA 1
ATOM 842 C C . LEU A 1 111 ? 19.692 -14.414 4.482 1.00 90.25 111 LEU A C 1
ATOM 844 O O . LEU A 1 111 ? 19.218 -14.065 5.558 1.00 90.25 111 LEU A O 1
ATOM 848 N N . LEU A 1 112 ? 20.175 -15.641 4.282 1.00 88.75 112 LEU A N 1
ATOM 849 C CA . LEU A 1 112 ? 20.150 -16.685 5.307 1.00 88.75 112 LEU A CA 1
ATOM 850 C C . LEU A 1 112 ? 20.966 -16.297 6.546 1.00 88.75 112 LEU A C 1
ATOM 852 O O . LEU A 1 112 ? 20.500 -16.508 7.666 1.00 88.75 112 LEU A O 1
ATOM 856 N N . ALA A 1 113 ? 22.141 -15.691 6.357 1.00 89.88 113 ALA A N 1
ATOM 857 C CA . ALA A 1 113 ? 22.946 -15.169 7.457 1.00 89.88 113 ALA A CA 1
ATOM 858 C C . ALA A 1 113 ? 22.183 -14.099 8.256 1.00 89.88 113 ALA A C 1
ATOM 860 O O . ALA A 1 113 ? 22.080 -14.202 9.476 1.00 89.88 113 ALA A O 1
ATOM 861 N N . LEU A 1 114 ? 21.558 -13.134 7.572 1.00 88.12 114 LEU A N 1
ATOM 862 C CA . LEU A 1 114 ? 20.749 -12.093 8.216 1.00 88.12 114 LEU A CA 1
ATOM 863 C C . LEU A 1 114 ? 19.539 -12.663 8.965 1.00 88.12 114 LEU A C 1
ATOM 865 O O . LEU A 1 114 ? 19.202 -12.190 10.049 1.00 88.12 114 LEU A O 1
ATOM 869 N N . MET A 1 115 ? 18.872 -13.674 8.408 1.00 86.06 115 MET A N 1
ATOM 870 C CA . MET A 1 115 ? 17.756 -14.344 9.081 1.00 86.06 115 MET A CA 1
ATOM 871 C C . MET A 1 115 ? 18.220 -15.046 10.363 1.00 86.06 115 MET A C 1
ATOM 873 O O . MET A 1 115 ? 17.552 -14.951 11.393 1.00 86.06 115 MET A O 1
ATOM 877 N N . ALA A 1 116 ? 19.380 -15.711 10.322 1.00 86.94 116 ALA A N 1
ATOM 878 C CA . ALA A 1 116 ? 19.969 -16.358 11.490 1.00 86.94 116 ALA A CA 1
ATOM 879 C C . ALA A 1 116 ? 20.378 -15.340 12.569 1.00 86.94 116 ALA A C 1
ATOM 881 O O . ALA A 1 116 ? 20.071 -15.536 13.746 1.00 86.94 116 ALA A O 1
ATOM 882 N N . GLU A 1 117 ? 21.012 -14.234 12.172 1.00 89.56 117 GLU A N 1
ATOM 883 C CA . GLU A 1 117 ? 21.405 -13.137 13.068 1.00 89.56 117 GLU A CA 1
ATOM 884 C C . GLU A 1 117 ? 20.199 -12.509 13.770 1.00 89.56 117 GLU A C 1
ATOM 886 O O . GLU A 1 117 ? 20.207 -12.330 14.990 1.00 89.56 117 GLU A O 1
ATOM 891 N N . ASN A 1 118 ? 19.131 -12.237 13.019 1.00 85.38 118 ASN A N 1
ATOM 892 C CA . ASN A 1 118 ? 17.909 -11.638 13.553 1.00 85.38 118 ASN A CA 1
ATOM 893 C C . ASN A 1 118 ? 17.022 -12.635 14.307 1.00 85.38 118 ASN A C 1
ATOM 895 O O . ASN A 1 118 ? 15.962 -12.253 14.803 1.00 85.38 118 ASN A O 1
ATOM 899 N N . ARG A 1 119 ? 17.456 -13.901 14.413 1.00 82.19 119 ARG A N 1
ATOM 900 C CA . ARG A 1 119 ? 16.692 -15.005 15.003 1.00 82.19 119 ARG A CA 1
ATOM 901 C C . ARG A 1 119 ? 15.279 -15.074 14.434 1.00 82.19 119 ARG A C 1
ATOM 903 O O . ARG A 1 119 ? 14.355 -15.337 15.198 1.00 82.19 119 ARG A O 1
ATOM 910 N N . ASP A 1 120 ? 15.129 -14.816 13.131 1.00 73.19 120 ASP A N 1
ATOM 911 C CA . ASP A 1 120 ? 13.833 -14.813 12.456 1.00 73.19 120 ASP A CA 1
ATOM 912 C C . ASP A 1 120 ? 13.222 -16.217 12.587 1.00 73.19 120 ASP A C 1
ATOM 914 O O . ASP A 1 120 ? 13.719 -17.184 11.991 1.00 73.19 120 ASP A O 1
ATOM 918 N N . PRO A 1 121 ? 12.218 -16.385 13.458 1.00 62.47 121 PRO A N 1
ATOM 919 C CA . PRO A 1 121 ? 11.692 -17.699 13.748 1.00 62.47 121 PRO A CA 1
ATOM 920 C C . PRO A 1 121 ? 10.926 -18.170 12.517 1.00 62.47 121 PRO A C 1
ATOM 922 O O . PRO A 1 121 ? 9.902 -17.582 12.175 1.00 62.47 121 PRO A O 1
ATOM 925 N N . ARG A 1 122 ? 11.350 -19.274 11.883 1.00 53.19 122 ARG A N 1
ATOM 926 C CA . ARG A 1 122 ? 10.486 -19.990 10.931 1.00 53.19 122 ARG A CA 1
ATOM 927 C C . ARG A 1 122 ? 9.213 -20.401 11.667 1.00 53.19 122 ARG A C 1
ATOM 929 O O . ARG A 1 122 ? 9.180 -21.428 12.336 1.00 53.19 122 ARG A O 1
ATOM 936 N N . HIS A 1 123 ? 8.183 -19.572 11.576 1.00 54.31 123 HIS A N 1
ATOM 937 C CA . HIS A 1 123 ? 6.862 -19.915 12.054 1.00 54.31 123 HIS A CA 1
ATOM 938 C C . HIS A 1 123 ? 6.323 -20.993 11.120 1.00 54.31 123 HIS A C 1
ATOM 940 O O . HIS A 1 123 ? 6.367 -20.852 9.894 1.00 54.31 123 HIS A O 1
ATOM 946 N N . GLU A 1 124 ? 5.842 -22.088 11.699 1.00 51.78 124 GLU A N 1
ATOM 947 C CA . GLU A 1 124 ? 5.029 -23.049 10.968 1.00 51.78 124 GLU A CA 1
ATOM 948 C C . GLU A 1 124 ? 3.857 -22.269 10.350 1.00 51.78 124 GLU A C 1
ATOM 950 O O . GLU A 1 124 ? 3.228 -21.460 11.037 1.00 51.78 124 GLU A O 1
ATOM 955 N N . ARG A 1 125 ? 3.606 -22.407 9.040 1.00 48.22 125 ARG A N 1
ATOM 956 C CA . ARG A 1 125 ? 2.485 -21.704 8.399 1.00 48.22 125 ARG A CA 1
ATOM 957 C C . ARG A 1 125 ? 1.180 -22.267 8.957 1.00 48.22 125 ARG A C 1
ATOM 959 O O . ARG A 1 125 ? 0.656 -23.251 8.445 1.00 48.22 125 ARG A O 1
ATOM 966 N N . VAL A 1 126 ? 0.645 -21.632 9.994 1.00 50.78 126 VAL A N 1
ATOM 967 C CA . VAL A 1 126 ? -0.674 -21.947 10.546 1.00 50.78 126 VAL A CA 1
ATOM 968 C C . VAL A 1 126 ? -1.725 -21.252 9.678 1.00 50.78 126 VAL A C 1
ATOM 970 O O . VAL A 1 126 ? -2.259 -20.209 10.038 1.00 50.78 126 VAL A O 1
ATOM 973 N N . GLY A 1 127 ? -1.955 -21.778 8.475 1.00 41.81 127 GLY A N 1
ATOM 974 C CA . GLY A 1 127 ? -2.983 -21.264 7.571 1.00 41.81 127 GLY A CA 1
ATOM 975 C C . GLY A 1 127 ? -2.641 -21.458 6.101 1.00 41.81 127 GLY A C 1
ATOM 976 O O . GLY A 1 127 ? -1.803 -20.749 5.547 1.00 41.81 127 GLY A O 1
ATOM 977 N N . ALA A 1 128 ? -3.336 -22.399 5.466 1.00 42.31 128 ALA A N 1
ATOM 978 C CA . ALA A 1 128 ? -3.754 -22.227 4.086 1.00 42.31 128 ALA A CA 1
ATOM 979 C C . ALA A 1 128 ? -5.043 -21.389 4.126 1.00 42.31 128 ALA A C 1
ATOM 981 O O . ALA A 1 128 ? -6.016 -21.807 4.755 1.00 42.31 128 ALA A O 1
ATOM 982 N N . CYS A 1 129 ? -5.015 -20.206 3.519 1.00 38.22 129 CYS A N 1
ATOM 983 C CA . CYS A 1 129 ? -6.190 -19.711 2.808 1.00 38.22 129 CYS A CA 1
ATOM 984 C C . CYS A 1 129 ? -6.079 -20.225 1.376 1.00 38.22 129 CYS A C 1
ATOM 986 O O . CYS A 1 129 ? -4.937 -20.203 0.854 1.00 38.22 129 CYS A O 1
#